Protein AF-A0A6I7XVP6-F1 (afdb_monomer_lite)

Sequence (107 aa):
MNDLQLYVSKTMQGEEYVYYLNKEGHAMFGDDGKVVLRGKLAHAILRNDAWLHLFCPDDWQIEIDIRYKKNGEKKKIVPDMKFRDEEGILHAVEVDRSQKMKINEWK

pLDDT: mean 87.76, std 10.94, range [44.5, 97.19]

Foldseek 3Di:
DVVCPVFWDWDDDPNDIDIDGAQNNCVVVVHPSDDDDPVCVVVVVLLVVVCVVVVNAPQKDAQDKDWDDDPNDIDIDGARIWGADPVRDIDRDHRDPPDDCVVVPDD

Radius of gyration: 17.34 Å; chains: 1; bounding box: 41×25×55 Å

Structure (mmCIF, N/CA/C/O backbone):
data_AF-A0A6I7XVP6-F1
#
_entry.id   AF-A0A6I7XVP6-F1
#
loop_
_atom_site.group_PDB
_atom_site.id
_atom_site.type_symbol
_atom_site.label_atom_id
_atom_site.label_alt_id
_atom_site.label_comp_id
_atom_site.label_asym_id
_atom_site.label_entity_id
_atom_site.label_seq_id
_atom_site.pdbx_PDB_ins_code
_atom_site.Cartn_x
_atom_site.Cartn_y
_atom_site.Cartn_z
_atom_site.occupancy
_atom_site.B_iso_or_equiv
_atom_site.auth_seq_id
_atom_site.auth_comp_id
_atom_site.auth_asym_id
_atom_site.auth_atom_id
_atom_site.pdbx_PDB_model_num
ATOM 1 N N . MET A 1 1 ? 10.268 -7.838 -22.382 1.00 60.62 1 MET A N 1
ATOM 2 C CA . MET A 1 1 ? 10.259 -6.653 -21.490 1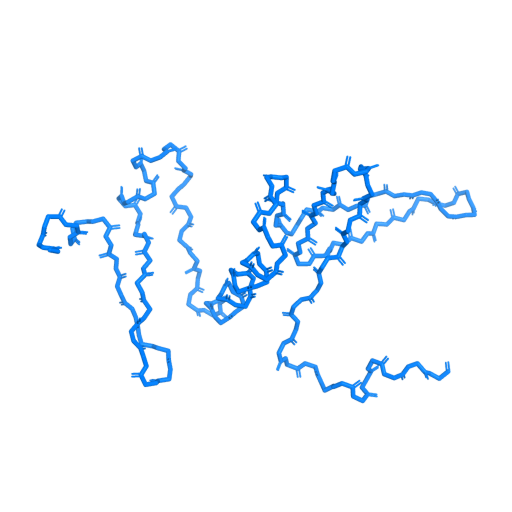.00 60.62 1 MET A CA 1
ATOM 3 C C . MET A 1 1 ? 10.612 -5.342 -22.197 1.00 60.62 1 MET A C 1
ATOM 5 O O . MET A 1 1 ? 10.330 -4.307 -21.613 1.00 60.62 1 MET A O 1
ATOM 9 N N . ASN A 1 2 ? 11.180 -5.343 -23.414 1.00 76.12 2 ASN A N 1
ATOM 10 C CA . ASN A 1 2 ? 11.531 -4.099 -24.121 1.00 76.12 2 ASN A CA 1
ATOM 11 C C . ASN A 1 2 ? 10.320 -3.187 -24.366 1.00 76.12 2 ASN A C 1
ATOM 13 O O . ASN A 1 2 ? 10.419 -1.986 -24.151 1.00 76.12 2 ASN A O 1
ATOM 17 N N . ASP A 1 3 ? 9.159 -3.763 -24.677 1.00 84.50 3 ASP A N 1
ATOM 18 C CA . ASP A 1 3 ? 7.938 -2.988 -24.953 1.00 84.50 3 ASP A CA 1
ATOM 19 C C . ASP A 1 3 ? 7.368 -2.281 -23.710 1.00 84.50 3 ASP A C 1
ATOM 21 O O . ASP A 1 3 ? 6.616 -1.319 -23.824 1.00 84.50 3 ASP A O 1
ATOM 25 N N . LEU A 1 4 ? 7.751 -2.726 -22.506 1.00 88.81 4 LEU A N 1
ATOM 26 C C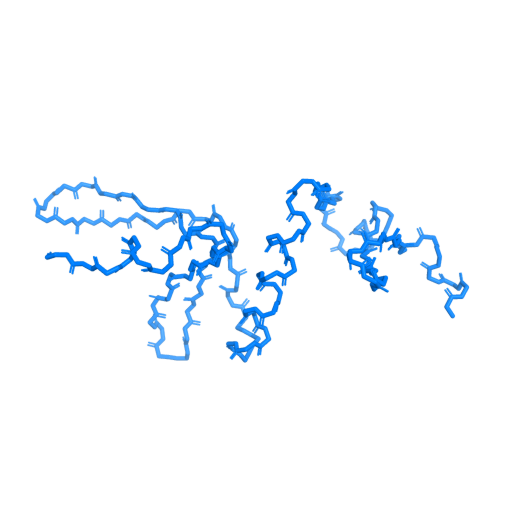A . LEU A 1 4 ? 7.308 -2.138 -21.237 1.00 88.81 4 LEU A CA 1
ATOM 27 C C . LEU A 1 4 ? 8.264 -1.063 -20.706 1.00 88.81 4 LEU A C 1
ATOM 29 O O . LEU A 1 4 ? 7.927 -0.388 -19.737 1.00 88.81 4 LEU A O 1
ATOM 33 N N . GLN A 1 5 ? 9.439 -0.876 -21.319 1.00 90.19 5 GLN A N 1
ATOM 34 C CA . GLN A 1 5 ? 10.451 0.071 -20.829 1.00 90.19 5 GLN A CA 1
ATOM 35 C C . GLN A 1 5 ? 9.956 1.519 -20.805 1.00 90.19 5 GLN A C 1
ATOM 37 O O . GLN A 1 5 ? 10.401 2.299 -19.968 1.00 90.19 5 GLN A O 1
ATOM 42 N N . LEU A 1 6 ? 9.020 1.871 -21.691 1.00 92.50 6 LEU A N 1
ATOM 43 C CA . LEU A 1 6 ? 8.418 3.202 -21.716 1.00 92.50 6 LEU A CA 1
ATOM 44 C C . LEU A 1 6 ? 7.522 3.464 -20.494 1.00 92.50 6 LEU A C 1
ATOM 46 O O . LEU A 1 6 ? 7.379 4.610 -20.084 1.00 92.50 6 LEU A O 1
ATOM 50 N N . TYR A 1 7 ? 6.947 2.414 -19.905 1.00 93.00 7 TYR A N 1
ATOM 51 C CA . TYR A 1 7 ? 5.886 2.499 -18.893 1.00 93.00 7 TYR A CA 1
ATOM 52 C C . TYR A 1 7 ? 6.329 2.048 -17.498 1.00 93.00 7 TYR A C 1
ATOM 54 O O . TYR A 1 7 ? 5.624 2.257 -16.509 1.00 93.00 7 TYR A O 1
ATOM 62 N N . VAL A 1 8 ? 7.490 1.402 -17.405 1.00 93.12 8 VAL A N 1
ATOM 63 C CA . VAL A 1 8 ? 8.009 0.826 -16.167 1.00 93.12 8 VAL A CA 1
ATOM 64 C C . VAL A 1 8 ? 9.372 1.419 -15.870 1.00 93.12 8 VAL A C 1
ATOM 66 O O . VAL A 1 8 ? 10.274 1.435 -16.703 1.00 93.12 8 VAL A O 1
ATOM 69 N N . SER A 1 9 ? 9.539 1.869 -14.635 1.00 92.31 9 SER A N 1
ATOM 70 C CA . SER A 1 9 ? 10.837 2.211 -14.070 1.00 92.31 9 SER A CA 1
ATOM 71 C C . SER A 1 9 ? 11.245 1.170 -13.039 1.00 92.31 9 SER A C 1
ATOM 73 O O . SER A 1 9 ? 10.422 0.409 -12.529 1.00 92.31 9 SER A O 1
ATOM 75 N N . LYS A 1 10 ? 12.541 1.122 -12.737 1.00 92.62 10 LYS A N 1
ATOM 76 C CA . LYS A 1 10 ? 13.071 0.260 -11.685 1.00 92.62 10 LYS A CA 1
ATOM 77 C C . LYS A 1 10 ? 13.965 1.033 -10.740 1.00 92.62 10 LYS A C 1
ATOM 79 O O . LYS A 1 10 ? 14.628 1.992 -11.129 1.00 92.62 10 LYS A O 1
ATOM 84 N N . THR A 1 11 ? 14.020 0.571 -9.506 1.00 92.06 11 THR A N 1
ATOM 85 C CA . THR A 1 11 ? 14.944 1.058 -8.488 1.00 92.06 11 THR A CA 1
ATOM 86 C C . THR A 1 11 ? 15.504 -0.121 -7.699 1.00 92.06 11 THR A C 1
ATOM 88 O O . THR A 1 11 ? 15.011 -1.239 -7.829 1.00 92.06 11 THR A O 1
ATOM 91 N N . MET A 1 12 ? 16.562 0.109 -6.929 1.00 91.62 12 MET A N 1
ATOM 92 C CA . MET A 1 12 ? 17.138 -0.913 -6.057 1.00 91.62 12 MET A CA 1
ATOM 93 C C . MET A 1 12 ? 16.659 -0.708 -4.625 1.00 91.62 12 MET A C 1
ATOM 95 O O . MET A 1 12 ? 16.750 0.401 -4.091 1.00 91.62 12 MET A O 1
ATOM 99 N N . GLN A 1 13 ? 16.196 -1.791 -4.012 1.00 87.19 13 GLN A N 1
ATOM 100 C CA . GLN A 1 13 ? 15.778 -1.854 -2.619 1.00 87.19 13 GLN A CA 1
ATOM 101 C C . GLN A 1 13 ? 16.510 -3.040 -1.977 1.00 87.19 13 GLN A C 1
ATOM 103 O O . GLN A 1 13 ? 16.189 -4.191 -2.246 1.00 87.19 13 GLN A O 1
ATOM 108 N N . GLY A 1 14 ? 17.535 -2.768 -1.165 1.00 86.25 14 GLY A N 1
ATOM 109 C CA . GLY A 1 14 ? 18.441 -3.827 -0.707 1.00 86.25 14 GLY A CA 1
ATOM 110 C C . GLY A 1 14 ? 19.219 -4.426 -1.882 1.00 86.25 14 GLY A C 1
ATOM 111 O O . GLY A 1 14 ? 19.850 -3.686 -2.637 1.00 86.25 14 GLY A O 1
ATOM 112 N N . GLU A 1 15 ? 19.151 -5.746 -2.039 1.00 91.75 15 GLU A N 1
ATOM 113 C CA . GLU A 1 15 ? 19.818 -6.485 -3.124 1.00 91.75 15 GLU A CA 1
ATOM 114 C C . GLU A 1 15 ? 18.888 -6.783 -4.314 1.00 91.75 15 GLU A C 1
ATOM 116 O O . GLU A 1 15 ? 19.299 -7.418 -5.283 1.00 91.75 15 GLU A O 1
ATOM 121 N N . GLU A 1 16 ? 17.645 -6.291 -4.278 1.00 92.88 16 GLU A N 1
ATOM 122 C CA . GLU A 1 16 ? 16.617 -6.611 -5.268 1.00 92.88 16 GLU A CA 1
ATOM 123 C C . GLU A 1 16 ? 16.209 -5.399 -6.115 1.00 92.88 16 GLU A C 1
ATOM 125 O O . GLU A 1 16 ? 16.265 -4.238 -5.688 1.00 92.88 16 GLU A O 1
ATOM 130 N N . TYR A 1 17 ? 15.766 -5.678 -7.345 1.00 93.31 17 TYR A N 1
ATOM 131 C CA . TYR A 1 17 ? 15.151 -4.678 -8.214 1.00 93.31 17 TYR A CA 1
ATOM 132 C C . TYR A 1 17 ? 13.647 -4.608 -7.974 1.00 93.31 17 TYR A C 1
ATOM 134 O O . TYR A 1 17 ? 12.930 -5.583 -8.181 1.00 93.31 17 TYR A O 1
ATOM 142 N N . VAL A 1 18 ? 13.165 -3.411 -7.654 1.00 91.50 18 VAL A N 1
ATOM 143 C CA . VAL A 1 18 ? 11.739 -3.105 -7.563 1.00 91.50 18 VAL A CA 1
ATOM 144 C C . VAL A 1 18 ? 11.316 -2.396 -8.837 1.00 91.50 18 VAL A C 1
ATOM 146 O O . VAL A 1 18 ? 11.845 -1.332 -9.166 1.00 91.50 18 VAL A O 1
ATOM 149 N N . TYR A 1 19 ? 10.358 -2.987 -9.543 1.00 92.25 19 TYR A N 1
ATOM 150 C CA . TYR A 1 19 ? 9.755 -2.429 -10.749 1.00 92.25 19 TYR A CA 1
ATOM 151 C C . TYR A 1 19 ? 8.422 -1.772 -10.401 1.00 92.25 19 TYR A C 1
ATOM 153 O O . TYR A 1 19 ? 7.651 -2.310 -9.611 1.00 92.25 19 TYR A O 1
ATOM 161 N N . TYR A 1 20 ? 8.150 -0.611 -10.987 1.00 91.19 20 TYR A N 1
ATOM 162 C CA . TYR A 1 20 ? 6.925 0.147 -10.745 1.00 91.19 20 TYR A CA 1
ATOM 163 C C . TYR A 1 20 ? 6.513 0.929 -11.994 1.00 91.19 20 TYR A C 1
ATOM 165 O O . TYR A 1 20 ? 7.348 1.240 -12.850 1.00 91.19 20 TYR A O 1
ATOM 173 N N . LEU A 1 21 ? 5.223 1.256 -12.099 1.00 91.75 21 LEU A N 1
ATOM 174 C CA . LEU A 1 21 ? 4.719 2.108 -13.172 1.00 91.75 21 LEU A CA 1
ATOM 175 C C . LEU A 1 21 ? 5.304 3.515 -13.035 1.00 91.75 21 LEU A C 1
ATOM 177 O O . LEU A 1 21 ? 5.236 4.139 -11.977 1.00 91.75 21 LEU A O 1
ATOM 181 N N . ASN A 1 22 ? 5.896 4.020 -14.111 1.00 91.06 22 ASN A N 1
ATOM 182 C CA . ASN A 1 22 ? 6.269 5.427 -14.183 1.00 91.06 22 ASN A CA 1
ATOM 183 C C . ASN A 1 22 ? 5.039 6.277 -14.541 1.00 91.06 22 ASN A C 1
ATOM 185 O O . ASN A 1 22 ? 3.916 5.778 -14.644 1.00 91.06 22 ASN A O 1
ATOM 189 N N . LYS A 1 23 ? 5.244 7.582 -14.724 1.00 90.69 23 LYS A N 1
ATOM 190 C CA . LYS A 1 23 ? 4.159 8.518 -15.026 1.00 90.69 23 LYS A CA 1
ATOM 191 C C . LYS A 1 23 ? 3.385 8.107 -16.285 1.00 90.69 23 LYS A C 1
ATOM 193 O O . LYS A 1 23 ? 2.159 8.155 -16.293 1.00 90.69 23 LYS A O 1
ATOM 198 N N . GLU A 1 24 ? 4.099 7.687 -17.323 1.00 91.50 24 GLU A N 1
ATOM 199 C CA . GLU A 1 24 ? 3.547 7.223 -18.593 1.00 91.50 24 GLU A CA 1
ATOM 200 C C . GLU A 1 24 ? 2.735 5.938 -18.402 1.00 91.50 24 GLU A C 1
ATOM 202 O O . GLU A 1 24 ? 1.652 5.805 -18.964 1.00 91.50 24 GLU A O 1
ATOM 207 N N . GLY A 1 25 ? 3.224 5.012 -17.574 1.00 92.38 25 GLY A N 1
ATOM 208 C CA . GLY A 1 25 ? 2.519 3.784 -17.218 1.00 92.38 25 GLY A CA 1
ATOM 209 C C . GLY A 1 25 ? 1.214 4.048 -16.470 1.00 92.38 25 GLY A C 1
ATOM 210 O O . GLY A 1 25 ? 0.183 3.500 -16.844 1.00 92.38 25 GLY A O 1
ATOM 211 N N . HIS A 1 26 ? 1.228 4.928 -15.466 1.00 90.94 26 HIS A N 1
ATOM 212 C CA . HIS A 1 26 ? 0.016 5.325 -14.738 1.00 90.94 26 HIS A CA 1
ATOM 213 C C . HIS A 1 2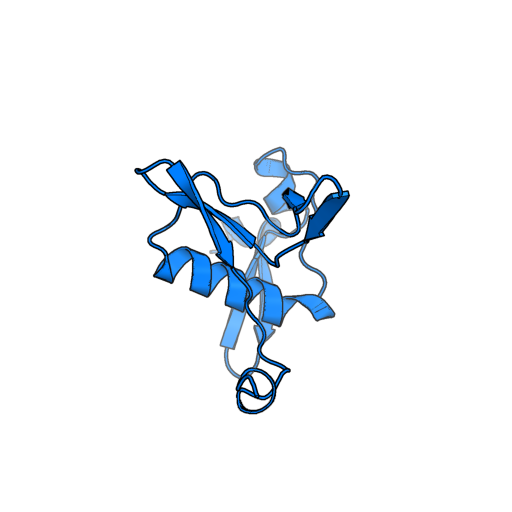6 ? -1.019 6.006 -15.649 1.00 90.94 26 HIS A C 1
ATOM 215 O O . HIS A 1 26 ? -2.213 5.725 -15.546 1.00 90.94 26 HIS A O 1
ATOM 221 N N . ALA A 1 27 ? -0.571 6.847 -16.589 1.00 90.25 27 ALA A N 1
ATOM 222 C CA . ALA A 1 27 ? -1.459 7.543 -17.520 1.00 90.25 27 ALA A CA 1
ATOM 223 C C . ALA A 1 27 ? -2.293 6.587 -18.398 1.00 90.25 27 ALA A C 1
ATOM 225 O O . ALA A 1 27 ? -3.406 6.936 -18.789 1.00 90.25 27 ALA A O 1
ATOM 226 N N . MET A 1 28 ? -1.806 5.368 -18.662 1.00 90.62 28 MET A N 1
ATOM 227 C CA . MET A 1 28 ? -2.546 4.351 -19.425 1.00 90.62 28 MET A CA 1
ATOM 228 C C . MET A 1 28 ? -3.802 3.841 -18.704 1.00 90.62 28 MET A C 1
ATOM 230 O O . MET A 1 28 ? -4.716 3.345 -19.358 1.00 90.62 28 MET A O 1
ATOM 234 N N . PHE A 1 29 ? -3.864 3.976 -17.378 1.00 87.56 29 PHE A N 1
ATOM 235 C CA . PHE A 1 29 ? -4.981 3.510 -16.551 1.00 87.56 29 PHE A CA 1
ATOM 236 C C . PHE A 1 29 ? -5.932 4.638 -16.131 1.00 87.56 29 PHE A C 1
ATOM 238 O O . PHE A 1 29 ? -6.830 4.413 -15.324 1.00 87.56 29 PHE A O 1
ATOM 245 N N . GLY A 1 30 ? -5.747 5.852 -16.663 1.00 81.69 30 GLY A N 1
ATOM 246 C CA . GLY A 1 30 ? -6.534 7.021 -16.257 1.00 81.69 30 GLY A CA 1
ATOM 247 C C . GLY A 1 30 ? -6.257 7.476 -14.820 1.00 81.69 30 GLY A C 1
A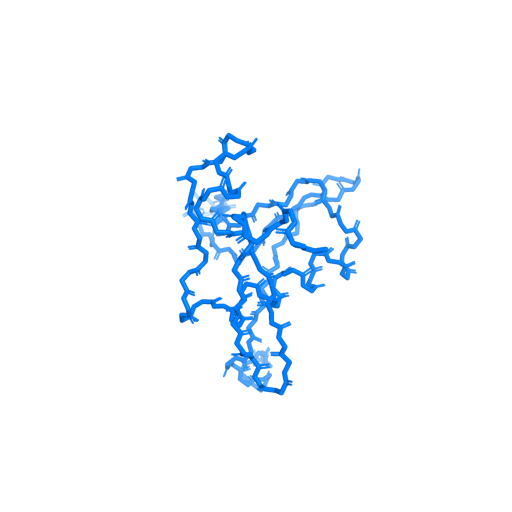TOM 248 O O . GLY A 1 30 ? -7.056 8.221 -14.256 1.00 81.69 30 GLY A O 1
ATOM 249 N N . ASP A 1 31 ? -5.146 7.025 -14.234 1.00 77.06 31 ASP A N 1
ATOM 250 C CA . ASP A 1 31 ? -4.690 7.447 -12.913 1.00 77.06 31 ASP A CA 1
ATOM 251 C C . ASP A 1 31 ? -4.062 8.851 -12.984 1.00 77.06 31 ASP A C 1
ATOM 253 O O . ASP A 1 31 ? -3.608 9.305 -14.037 1.00 77.06 31 ASP A O 1
ATOM 257 N N . ASP A 1 32 ? -3.992 9.550 -11.854 1.00 75.69 32 ASP A N 1
ATOM 258 C CA . ASP A 1 32 ? -3.484 10.923 -11.757 1.00 75.69 32 ASP A CA 1
ATOM 259 C C . ASP A 1 32 ? -1.957 11.047 -11.955 1.00 75.69 32 ASP A C 1
ATOM 261 O O . ASP A 1 32 ? -1.384 12.138 -11.850 1.00 75.69 32 ASP A O 1
ATOM 265 N N . GLY A 1 33 ? -1.290 9.935 -12.281 1.00 71.94 33 GLY A N 1
ATOM 266 C CA . GLY A 1 33 ? 0.140 9.869 -12.553 1.00 71.94 33 GLY A CA 1
ATOM 267 C C . GLY A 1 33 ? 1.008 9.939 -11.297 1.00 71.94 33 GLY A C 1
ATOM 268 O O . GLY A 1 33 ? 2.216 10.176 -11.417 1.00 71.94 33 GLY A O 1
ATOM 269 N N . LYS A 1 34 ? 0.435 9.778 -10.095 1.00 78.44 34 LYS A N 1
ATOM 270 C CA . LYS A 1 34 ? 1.197 9.817 -8.843 1.00 78.44 34 LYS A CA 1
ATOM 271 C C . LYS A 1 34 ? 2.044 8.566 -8.658 1.00 78.44 34 LYS A C 1
ATOM 273 O O . LYS A 1 34 ? 1.618 7.541 -8.137 1.00 78.44 34 LYS A O 1
ATOM 278 N N . VAL A 1 35 ? 3.320 8.721 -8.977 1.00 82.50 35 VAL A N 1
ATOM 279 C CA . VAL A 1 35 ? 4.355 7.750 -8.631 1.00 82.50 35 VAL A CA 1
ATOM 280 C C . VAL A 1 35 ? 4.687 7.846 -7.139 1.00 82.50 35 VAL A C 1
ATOM 282 O O . VAL A 1 35 ? 4.814 8.938 -6.574 1.00 82.50 35 VAL A O 1
ATOM 285 N N . VAL A 1 36 ? 4.884 6.693 -6.497 1.00 83.75 36 VAL A N 1
ATOM 286 C CA . VAL A 1 36 ? 5.337 6.621 -5.103 1.00 83.75 36 VAL A CA 1
ATOM 287 C C . VAL A 1 36 ? 6.687 7.327 -4.947 1.00 83.75 36 VAL A C 1
ATOM 289 O O . VAL A 1 36 ? 7.671 6.996 -5.607 1.00 83.75 36 VAL A O 1
ATOM 292 N N . LEU A 1 37 ? 6.755 8.289 -4.025 1.00 84.19 37 LEU A N 1
ATOM 293 C CA . LEU A 1 37 ? 8.004 8.976 -3.696 1.00 84.19 37 LEU A CA 1
ATOM 294 C C . LEU A 1 37 ? 9.033 7.994 -3.124 1.00 84.19 37 LEU A C 1
ATOM 296 O O . LEU A 1 37 ? 8.702 7.157 -2.286 1.00 84.19 37 LEU A O 1
ATOM 300 N N . ARG A 1 38 ? 10.313 8.170 -3.476 1.00 82.00 38 ARG A N 1
ATOM 301 C CA . ARG A 1 38 ? 11.411 7.284 -3.043 1.00 82.00 38 ARG A CA 1
ATOM 302 C C . ARG A 1 38 ? 11.467 7.067 -1.524 1.00 82.00 38 ARG A C 1
ATOM 304 O O . ARG A 1 38 ? 11.684 5.947 -1.080 1.00 82.00 38 ARG A O 1
ATOM 311 N N . GLY A 1 39 ? 11.223 8.111 -0.727 1.00 84.12 39 GLY A N 1
ATOM 312 C CA . GLY A 1 39 ? 11.199 8.014 0.741 1.00 84.12 39 GLY A CA 1
ATOM 313 C C . GLY A 1 39 ? 10.046 7.172 1.305 1.00 84.12 39 GLY A C 1
ATOM 314 O O . GLY A 1 39 ? 10.158 6.655 2.410 1.00 84.12 39 GLY A O 1
ATOM 315 N N . LYS A 1 40 ? 8.965 6.991 0.537 1.00 87.31 40 LYS A N 1
ATOM 316 C CA . LYS A 1 40 ? 7.800 6.167 0.890 1.00 87.31 40 LYS A CA 1
ATOM 317 C C . LYS A 1 40 ? 7.827 4.775 0.244 1.00 87.31 40 LYS A C 1
ATOM 319 O O . LYS A 1 40 ? 6.919 3.987 0.484 1.00 87.31 40 LYS A O 1
ATOM 324 N N . LEU A 1 41 ? 8.853 4.447 -0.547 1.00 89.12 41 LEU A N 1
ATOM 325 C CA . LEU A 1 41 ? 8.908 3.202 -1.320 1.00 89.12 41 LEU A CA 1
ATOM 326 C C . LEU A 1 41 ? 8.821 1.955 -0.436 1.00 89.12 41 LEU A C 1
ATOM 328 O O . LEU A 1 41 ? 8.028 1.064 -0.713 1.00 89.12 41 LEU A O 1
ATOM 332 N N . ALA A 1 42 ? 9.591 1.913 0.653 1.00 88.88 42 ALA A N 1
ATOM 333 C CA . ALA A 1 42 ? 9.559 0.779 1.574 1.00 88.88 42 ALA A CA 1
ATOM 334 C C . ALA A 1 42 ? 8.168 0.564 2.189 1.00 88.88 42 ALA A C 1
ATOM 336 O O . ALA A 1 42 ? 7.715 -0.569 2.297 1.00 88.88 42 ALA A O 1
ATOM 337 N N . HIS A 1 43 ? 7.492 1.655 2.558 1.00 90.31 43 HIS A N 1
ATOM 338 C CA . HIS A 1 43 ? 6.138 1.616 3.114 1.00 90.31 43 HIS A CA 1
ATOM 339 C C . HIS A 1 43 ? 5.118 1.145 2.077 1.00 90.31 43 HIS A C 1
ATOM 341 O O . HIS A 1 43 ? 4.256 0.326 2.366 1.00 90.31 43 HIS A O 1
ATOM 347 N N . ALA A 1 44 ? 5.252 1.614 0.834 1.00 91.00 44 ALA A N 1
ATOM 348 C CA . ALA A 1 44 ? 4.399 1.178 -0.264 1.00 91.00 44 ALA A CA 1
ATOM 349 C C . ALA A 1 44 ? 4.567 -0.315 -0.585 1.00 91.00 44 ALA A C 1
ATOM 351 O O . ALA A 1 44 ? 3.574 -0.976 -0.869 1.00 91.00 44 ALA A O 1
ATOM 352 N N . ILE A 1 45 ? 5.789 -0.853 -0.502 1.00 91.69 45 ILE A N 1
ATOM 353 C CA . ILE A 1 45 ? 6.036 -2.294 -0.665 1.00 91.69 45 ILE A CA 1
ATOM 354 C C . ILE A 1 45 ? 5.348 -3.078 0.457 1.00 91.69 45 ILE A C 1
ATOM 356 O O . ILE A 1 45 ? 4.584 -3.985 0.160 1.00 91.69 45 ILE A O 1
ATOM 360 N N . LEU A 1 46 ? 5.516 -2.673 1.721 1.00 92.38 46 LEU A N 1
ATOM 361 C CA . LEU A 1 46 ? 4.847 -3.333 2.854 1.00 92.38 46 LEU A CA 1
ATOM 362 C C . LEU A 1 46 ? 3.326 -3.322 2.732 1.00 92.38 46 LEU A C 1
ATOM 364 O O . LEU A 1 46 ? 2.660 -4.298 3.063 1.00 92.38 46 LEU A O 1
ATOM 368 N N . ARG A 1 47 ? 2.768 -2.226 2.224 1.00 93.38 47 ARG A N 1
ATOM 369 C CA . ARG A 1 47 ? 1.345 -2.141 1.924 1.00 93.38 47 ARG A CA 1
ATOM 370 C C . ARG A 1 47 ? 0.919 -3.129 0.839 1.00 93.38 47 ARG A C 1
ATOM 372 O O . ARG A 1 47 ? -0.138 -3.737 0.975 1.00 93.38 47 ARG A O 1
ATOM 379 N N . ASN A 1 48 ? 1.707 -3.279 -0.224 1.00 93.06 48 ASN A N 1
ATOM 380 C CA . ASN A 1 48 ? 1.422 -4.251 -1.280 1.00 93.06 48 ASN A CA 1
ATOM 381 C C . ASN A 1 48 ? 1.519 -5.687 -0.746 1.00 93.06 48 ASN A C 1
ATOM 383 O O . ASN A 1 48 ? 0.645 -6.501 -1.034 1.00 93.06 48 ASN A O 1
ATOM 387 N N . ASP A 1 49 ? 2.522 -5.976 0.086 1.00 94.00 49 ASP A N 1
ATOM 388 C CA . ASP A 1 49 ? 2.653 -7.272 0.756 1.00 94.00 49 ASP A CA 1
ATOM 389 C C . ASP A 1 49 ? 1.440 -7.548 1.647 1.00 94.00 49 ASP A C 1
ATOM 391 O O . ASP A 1 49 ? 0.880 -8.642 1.597 1.00 94.00 49 ASP A O 1
ATOM 395 N N . ALA A 1 50 ? 0.985 -6.559 2.422 1.00 95.19 50 ALA A N 1
ATOM 396 C CA . ALA A 1 50 ? -0.213 -6.685 3.245 1.00 95.19 50 ALA A CA 1
ATOM 397 C C . ALA A 1 50 ? -1.466 -6.952 2.401 1.00 95.19 50 ALA A C 1
ATOM 399 O O . ALA A 1 50 ? -2.252 -7.823 2.756 1.00 95.19 50 ALA A O 1
ATOM 400 N N . TRP A 1 51 ? -1.635 -6.266 1.266 1.00 96.19 51 TRP A N 1
ATOM 401 C CA . TRP A 1 51 ? -2.754 -6.512 0.351 1.00 96.19 51 TRP A CA 1
ATOM 402 C C . TRP A 1 51 ? -2.773 -7.962 -0.155 1.00 96.19 51 TRP A C 1
ATOM 404 O O . TRP A 1 51 ? -3.822 -8.603 -0.128 1.00 96.19 51 TRP A O 1
ATOM 414 N N . LEU A 1 52 ? -1.611 -8.514 -0.528 1.00 96.06 52 LEU A N 1
ATOM 415 C CA . LEU A 1 52 ? -1.485 -9.920 -0.932 1.00 96.06 52 LEU A CA 1
ATOM 416 C C . LEU A 1 52 ? -1.809 -10.885 0.221 1.00 96.06 52 LEU A C 1
ATOM 418 O O . LEU A 1 52 ? -2.538 -11.855 0.026 1.00 96.06 52 LEU A O 1
ATOM 422 N N . HIS A 1 53 ? -1.302 -10.615 1.429 1.00 95.44 53 HIS A N 1
ATOM 423 C CA . HIS A 1 53 ? -1.553 -11.453 2.611 1.00 95.44 53 HIS A CA 1
ATOM 424 C C . HIS A 1 53 ? -3.009 -11.405 3.088 1.00 95.44 53 HIS A C 1
ATOM 426 O O . HIS A 1 53 ? -3.472 -12.345 3.731 1.00 95.44 53 HIS A O 1
ATOM 432 N N . LEU A 1 54 ? -3.727 -10.326 2.777 1.00 94.69 54 LEU A N 1
ATOM 433 C CA . LEU A 1 54 ? -5.138 -10.130 3.106 1.00 94.69 54 LEU A CA 1
ATOM 434 C C . LEU A 1 54 ? -6.074 -10.585 1.977 1.00 94.69 54 LEU A C 1
ATOM 436 O O . LEU A 1 54 ? -7.236 -10.194 1.958 1.00 94.69 54 LEU A O 1
ATOM 440 N N . PHE A 1 55 ? -5.578 -11.426 1.063 1.00 94.38 55 PHE A N 1
ATOM 441 C CA . PHE A 1 55 ? -6.339 -12.006 -0.047 1.00 94.38 55 PHE A CA 1
ATOM 442 C C . PHE A 1 55 ? -6.924 -10.971 -1.008 1.00 94.38 55 PHE A C 1
ATOM 444 O O . PHE A 1 55 ? -8.012 -11.158 -1.544 1.00 94.38 55 PHE A O 1
ATOM 451 N N . CYS A 1 56 ? -6.159 -9.914 -1.278 1.00 95.31 56 CYS A N 1
ATOM 452 C CA . CYS A 1 56 ? -6.435 -8.975 -2.356 1.00 95.31 56 CYS A CA 1
ATOM 453 C C . CYS A 1 56 ? -7.811 -8.287 -2.247 1.00 95.31 56 CYS A C 1
ATOM 455 O O . CYS A 1 56 ? -8.590 -8.355 -3.196 1.00 95.31 56 CYS A O 1
ATOM 457 N N . PRO A 1 57 ? -8.139 -7.624 -1.121 1.00 95.75 57 PRO A N 1
ATOM 458 C CA . PRO A 1 57 ? -9.454 -7.017 -0.941 1.00 95.75 57 PRO A CA 1
ATOM 459 C C . PRO A 1 57 ? -9.745 -5.959 -2.016 1.00 95.75 57 PRO A C 1
ATOM 461 O O . PRO A 1 57 ? -8.877 -5.140 -2.339 1.00 95.75 57 PRO A O 1
ATOM 464 N N . ASP A 1 58 ? -10.983 -5.951 -2.520 1.00 91.75 58 ASP A N 1
ATOM 465 C CA . ASP A 1 58 ? -11.426 -5.041 -3.587 1.00 91.75 58 ASP A CA 1
ATOM 466 C C . ASP A 1 58 ? -11.550 -3.583 -3.105 1.00 91.75 58 ASP A C 1
ATOM 468 O O . ASP A 1 58 ? -11.144 -2.652 -3.798 1.00 91.75 58 ASP A O 1
ATOM 472 N N . ASP A 1 59 ? -12.073 -3.363 -1.891 1.00 93.56 59 ASP A N 1
ATOM 473 C CA . ASP A 1 59 ? -12.270 -2.027 -1.293 1.00 93.56 59 ASP A CA 1
ATOM 474 C C . ASP A 1 59 ? -11.004 -1.514 -0.580 1.00 93.56 59 ASP A C 1
ATOM 476 O O . ASP A 1 59 ? -11.053 -1.005 0.541 1.00 93.56 59 ASP A O 1
ATOM 480 N N . TRP A 1 60 ? -9.834 -1.698 -1.195 1.00 95.00 60 TRP A N 1
ATOM 481 C CA . TRP A 1 60 ? -8.557 -1.303 -0.604 1.00 95.00 60 TRP A CA 1
ATOM 482 C C . TRP A 1 60 ? -8.312 0.202 -0.737 1.00 95.00 60 TRP A C 1
ATOM 484 O O . TRP A 1 60 ? -7.986 0.717 -1.808 1.00 95.00 60 TRP A O 1
ATOM 494 N N . GLN A 1 61 ? -8.437 0.923 0.376 1.00 94.38 61 GLN A N 1
ATOM 495 C CA . GLN A 1 61 ? -8.292 2.376 0.423 1.00 94.38 61 GLN A CA 1
ATOM 496 C C . GLN A 1 61 ? -7.076 2.785 1.252 1.00 94.38 61 GLN A C 1
ATOM 498 O O . GLN A 1 61 ? -6.889 2.330 2.378 1.00 94.38 61 GLN A O 1
ATOM 503 N N . ILE A 1 62 ? -6.270 3.695 0.709 1.00 92.75 62 ILE A N 1
ATOM 504 C CA . ILE A 1 62 ? -4.966 4.091 1.254 1.00 92.75 62 ILE A CA 1
ATOM 505 C C . ILE A 1 62 ? -5.062 5.460 1.930 1.00 92.75 62 ILE A C 1
ATOM 507 O O . ILE A 1 62 ? -5.541 6.404 1.305 1.00 92.75 62 ILE A O 1
ATOM 511 N N . GLU A 1 63 ? -4.562 5.588 3.164 1.00 90.00 63 GLU A N 1
ATOM 512 C CA . GLU A 1 63 ? -4.494 6.852 3.927 1.00 90.00 63 GLU A CA 1
ATOM 513 C C . GLU A 1 63 ? -5.848 7.624 3.984 1.00 90.00 63 GLU A C 1
ATOM 515 O O . GLU A 1 63 ? -5.885 8.853 4.096 1.00 90.00 63 GLU A O 1
ATOM 520 N N . ILE A 1 64 ? -6.996 6.926 3.912 1.00 93.19 64 ILE A N 1
ATOM 521 C CA . ILE A 1 64 ? -8.336 7.543 3.972 1.00 93.19 64 ILE A CA 1
ATOM 522 C C . ILE A 1 64 ? -8.862 7.568 5.407 1.00 93.19 64 ILE A C 1
ATOM 524 O O . ILE A 1 64 ? -8.838 6.568 6.123 1.00 93.19 64 ILE A O 1
ATOM 528 N N . ASP A 1 65 ? -9.448 8.697 5.814 1.00 94.56 65 ASP A N 1
ATOM 529 C CA . ASP A 1 65 ? -9.964 8.851 7.168 1.00 94.56 65 ASP A CA 1
ATOM 530 C C . ASP A 1 65 ? -11.164 7.946 7.501 1.00 94.56 65 ASP A C 1
ATOM 532 O O . ASP A 1 65 ? -12.026 7.632 6.674 1.00 94.56 65 ASP A O 1
ATOM 536 N N . ILE A 1 66 ? -11.215 7.523 8.765 1.00 94.50 66 ILE A N 1
ATOM 537 C CA . ILE A 1 66 ? -12.361 6.856 9.382 1.00 94.50 66 ILE A CA 1
ATOM 538 C C . ILE A 1 66 ? -12.903 7.804 10.444 1.00 94.50 66 ILE A C 1
ATOM 540 O O . ILE A 1 66 ? -12.231 8.126 11.428 1.00 94.50 66 ILE A O 1
ATOM 544 N N . ARG A 1 67 ? -14.133 8.274 10.233 1.00 95.25 67 ARG A N 1
ATOM 545 C CA . ARG A 1 67 ? -14.839 9.175 11.148 1.00 95.25 67 ARG A CA 1
ATOM 546 C C . ARG A 1 67 ? -15.897 8.394 11.904 1.00 95.25 67 ARG A C 1
ATOM 548 O O . ARG A 1 67 ? -16.715 7.714 11.296 1.00 95.25 67 ARG A O 1
ATOM 555 N N . TYR A 1 68 ? -15.907 8.528 13.222 1.00 93.12 68 TYR A N 1
ATOM 556 C CA . TYR A 1 68 ? -16.842 7.817 14.089 1.00 93.12 68 TYR A CA 1
ATOM 557 C C . TYR A 1 68 ? -17.235 8.683 15.283 1.00 93.12 68 TYR A C 1
ATOM 559 O O . TYR A 1 68 ? -16.657 9.746 15.522 1.00 93.12 68 TYR A O 1
ATOM 567 N N . LYS A 1 69 ? -18.252 8.250 16.029 1.00 96.06 69 LYS A N 1
ATOM 568 C CA . LYS A 1 69 ? -18.626 8.868 17.301 1.00 96.06 69 LYS A CA 1
ATOM 569 C C . LYS A 1 69 ? -18.317 7.909 18.441 1.00 96.06 69 LYS A C 1
ATOM 571 O O . LYS A 1 69 ? -18.696 6.745 18.374 1.00 96.06 69 LYS A O 1
ATOM 576 N N . LYS A 1 70 ? -17.670 8.405 19.493 1.00 93.50 70 LYS A N 1
ATOM 577 C CA . LYS A 1 70 ? -17.442 7.671 20.745 1.00 93.50 70 LYS A CA 1
ATOM 578 C C . LYS A 1 70 ? -17.837 8.585 21.899 1.00 93.50 70 LYS A C 1
ATOM 580 O O . LYS A 1 70 ? -17.339 9.701 21.972 1.00 93.50 70 LYS A O 1
ATOM 585 N N . ASN A 1 71 ? -18.754 8.136 22.756 1.00 94.50 71 ASN A N 1
ATOM 586 C CA . ASN A 1 71 ? -19.294 8.918 23.881 1.00 94.50 71 ASN A CA 1
ATOM 587 C C . ASN A 1 71 ? -19.873 10.287 23.464 1.00 94.50 71 ASN A C 1
ATOM 589 O O . ASN A 1 71 ? -19.652 11.293 24.123 1.00 94.50 71 ASN A O 1
ATOM 593 N N . GLY A 1 72 ? -20.572 10.344 22.325 1.00 93.88 72 GLY A N 1
ATOM 594 C CA . GLY A 1 72 ? -21.142 11.589 21.790 1.00 93.88 72 GLY A CA 1
ATOM 595 C C . GLY A 1 72 ? -20.145 12.501 21.060 1.00 93.88 72 GLY A C 1
ATOM 596 O O . GLY A 1 72 ? -20.566 13.367 20.294 1.00 93.88 72 GLY A O 1
ATOM 597 N N . GLU A 1 73 ? -18.840 12.266 21.194 1.00 95.75 73 GLU A N 1
ATOM 598 C CA . GLU A 1 73 ? -17.800 13.056 20.535 1.00 95.75 73 GLU A CA 1
ATOM 599 C C . GLU A 1 73 ? -17.437 12.499 19.157 1.00 95.75 73 GLU A C 1
ATOM 601 O O . GLU A 1 73 ? -17.268 11.290 18.982 1.00 95.75 73 GLU A O 1
ATOM 606 N N . LYS A 1 74 ? -17.260 13.391 18.173 1.00 97.00 74 LYS A N 1
ATOM 607 C CA . LYS A 1 74 ? -16.717 13.033 16.856 1.00 97.00 74 LYS A CA 1
ATOM 608 C C . LYS A 1 74 ? -15.218 12.763 16.985 1.00 97.00 74 LYS A C 1
ATOM 610 O O . LYS A 1 74 ? -14.472 13.624 17.443 1.00 97.00 74 LYS A O 1
ATOM 615 N N . LYS A 1 75 ? -14.782 11.591 16.540 1.00 95.25 75 LYS A N 1
ATOM 616 C CA . LYS A 1 75 ? -13.380 11.175 16.479 1.00 95.25 75 LYS A CA 1
ATOM 617 C C . LYS A 1 75 ? -13.000 10.840 15.036 1.00 95.25 75 LYS A C 1
ATOM 619 O O . LYS A 1 75 ? -13.863 10.576 14.193 1.00 95.25 75 LYS A O 1
ATOM 624 N N . LYS A 1 76 ? -11.698 10.871 14.764 1.00 94.81 76 LYS A N 1
ATOM 625 C CA . LYS A 1 76 ? -11.107 10.553 13.467 1.00 94.81 76 LYS A CA 1
ATOM 626 C C . LYS A 1 76 ? -9.811 9.781 13.680 1.00 94.81 76 LYS A C 1
ATOM 628 O O . LYS A 1 76 ? -9.011 10.177 14.521 1.00 94.81 76 LYS A O 1
ATOM 633 N N . ILE A 1 77 ? -9.618 8.739 12.883 1.00 92.69 77 ILE A N 1
ATOM 634 C CA . ILE A 1 77 ? -8.333 8.058 12.692 1.00 92.69 77 ILE A CA 1
ATOM 635 C C . ILE A 1 77 ? -8.012 8.015 11.195 1.00 92.69 77 ILE A C 1
ATOM 637 O O . ILE A 1 77 ? -8.919 8.144 10.366 1.00 92.69 77 ILE A O 1
ATOM 641 N N . VAL A 1 78 ? -6.735 7.882 10.854 1.00 93.62 78 VAL A N 1
ATOM 642 C CA . VAL A 1 78 ? -6.258 7.704 9.477 1.00 93.62 78 VAL A CA 1
ATOM 643 C C . VAL A 1 78 ? -5.291 6.527 9.509 1.00 93.62 78 VAL A C 1
ATOM 645 O O . VAL A 1 78 ? -4.153 6.743 9.917 1.00 93.62 78 VAL A O 1
ATOM 648 N N . PRO A 1 79 ? -5.750 5.309 9.181 1.00 93.88 79 PRO A N 1
ATOM 649 C CA . PRO A 1 79 ? -4.852 4.171 9.082 1.00 93.88 79 PRO A CA 1
ATOM 650 C C . PRO A 1 79 ? -4.027 4.240 7.798 1.00 93.88 79 PRO A C 1
ATOM 652 O O . PRO A 1 79 ? -4.424 4.927 6.846 1.00 93.88 79 PRO A O 1
ATOM 655 N N . ASP A 1 80 ? -2.933 3.481 7.737 1.00 92.56 80 ASP A N 1
ATOM 656 C CA . ASP A 1 80 ? -2.192 3.280 6.490 1.00 92.56 80 ASP A CA 1
ATOM 657 C C . ASP A 1 80 ? -3.120 2.762 5.375 1.00 92.56 80 ASP A C 1
ATOM 659 O O . ASP A 1 80 ? -3.104 3.279 4.247 1.00 92.56 80 ASP A O 1
ATOM 663 N N . MET A 1 81 ? -3.974 1.781 5.702 1.00 94.81 81 MET A N 1
ATOM 664 C CA . MET A 1 81 ? -4.983 1.223 4.799 1.00 94.81 81 MET A CA 1
ATOM 665 C C . MET A 1 81 ? -6.287 0.870 5.519 1.00 94.81 81 MET A C 1
ATOM 667 O O . MET A 1 81 ? -6.312 0.579 6.715 1.00 94.81 81 MET A O 1
ATOM 671 N N . LYS A 1 82 ? -7.392 0.836 4.774 1.00 96.19 82 LYS A N 1
ATOM 672 C CA . LYS A 1 82 ? -8.656 0.258 5.235 1.00 96.19 82 LYS A CA 1
ATOM 673 C C . LYS A 1 82 ? -9.349 -0.506 4.118 1.00 96.19 82 LYS A C 1
ATOM 675 O O . LYS A 1 82 ? -9.206 -0.145 2.953 1.00 96.19 82 LYS A O 1
ATOM 680 N N . PHE A 1 83 ? -10.122 -1.512 4.497 1.00 97.19 83 PHE A N 1
ATOM 681 C CA . PHE A 1 83 ? -10.993 -2.253 3.589 1.00 97.19 83 PHE A CA 1
ATOM 682 C C . PHE A 1 83 ? -12.165 -2.867 4.352 1.00 97.19 83 PHE A C 1
ATOM 684 O O . PHE A 1 83 ? -12.169 -2.893 5.589 1.00 97.19 83 PHE A O 1
ATOM 691 N N . ARG A 1 84 ? -13.167 -3.344 3.614 1.00 96.19 84 ARG A N 1
ATOM 692 C CA . ARG A 1 84 ? -14.248 -4.169 4.157 1.00 96.19 84 ARG A CA 1
ATOM 693 C C . ARG A 1 84 ? -14.110 -5.597 3.668 1.00 96.19 84 ARG A C 1
ATOM 695 O O . ARG A 1 84 ? -13.807 -5.803 2.497 1.00 96.19 84 ARG A O 1
ATOM 702 N N . ASP A 1 85 ? -14.322 -6.551 4.563 1.00 94.31 85 ASP A N 1
ATOM 703 C CA . ASP A 1 85 ? -14.426 -7.960 4.189 1.00 94.31 85 ASP A CA 1
ATOM 704 C C . ASP A 1 85 ? -15.830 -8.307 3.661 1.00 94.31 85 ASP A C 1
ATOM 706 O O . ASP A 1 85 ? -16.711 -7.448 3.559 1.00 94.31 85 ASP A O 1
ATOM 710 N N . GLU A 1 86 ? -16.033 -9.581 3.322 1.00 92.25 86 GLU A N 1
ATOM 711 C CA . GLU A 1 86 ? -17.301 -10.109 2.803 1.00 92.25 86 GLU A CA 1
ATOM 712 C C . GLU A 1 86 ? -18.467 -9.961 3.798 1.00 92.25 86 GLU A C 1
ATOM 714 O O . GLU A 1 86 ? -19.622 -9.847 3.389 1.00 92.25 86 GLU A O 1
ATOM 719 N N . GLU A 1 87 ? -18.175 -9.899 5.102 1.00 94.50 87 GLU A N 1
ATOM 720 C CA . GLU A 1 87 ? -19.159 -9.656 6.164 1.00 94.50 87 GLU A CA 1
ATOM 721 C C . GLU A 1 87 ? -19.440 -8.153 6.372 1.00 94.50 87 GLU A C 1
ATOM 723 O O . GLU A 1 87 ? -20.307 -7.763 7.160 1.00 94.50 87 GLU A O 1
ATOM 728 N N . GLY A 1 88 ? -18.730 -7.281 5.651 1.00 93.88 88 GLY A N 1
ATOM 729 C CA . GLY A 1 88 ? -18.850 -5.829 5.728 1.00 93.88 88 GLY A CA 1
ATOM 730 C C . GLY A 1 88 ? -18.110 -5.199 6.913 1.00 93.88 88 GLY A C 1
ATOM 731 O O . GLY A 1 88 ? -18.262 -3.988 7.152 1.00 93.88 88 GLY A O 1
ATOM 732 N N . ILE A 1 89 ? -17.304 -5.974 7.646 1.00 94.75 89 ILE A N 1
ATOM 733 C CA . ILE A 1 89 ? -16.518 -5.499 8.786 1.00 94.75 89 ILE A CA 1
ATOM 734 C C . ILE A 1 89 ? -15.410 -4.585 8.268 1.00 94.75 89 ILE A C 1
ATOM 736 O O . ILE A 1 89 ? -14.683 -4.912 7.336 1.00 94.75 89 ILE A O 1
ATOM 740 N N . LEU A 1 90 ? -15.292 -3.400 8.875 1.00 95.81 90 LEU A N 1
ATOM 741 C CA . LEU A 1 90 ? -14.254 -2.436 8.524 1.00 95.81 90 LEU A CA 1
ATOM 742 C C . LEU A 1 90 ? -12.947 -2.789 9.235 1.00 95.81 90 LEU A C 1
ATOM 744 O O . LEU A 1 90 ? -12.849 -2.639 10.454 1.00 95.81 90 LEU A O 1
ATOM 748 N N . HIS A 1 91 ? -11.936 -3.156 8.458 1.00 95.38 91 HIS A N 1
ATOM 749 C CA . HIS A 1 91 ? -10.576 -3.387 8.932 1.00 95.38 91 HIS A CA 1
ATOM 750 C C . HIS A 1 91 ? -9.737 -2.125 8.736 1.00 95.38 91 HIS A C 1
ATOM 752 O O . HIS A 1 91 ? -9.751 -1.519 7.664 1.00 95.38 91 HIS A O 1
ATOM 758 N N . ALA A 1 92 ? -9.013 -1.721 9.780 1.00 95.12 92 ALA A N 1
ATOM 759 C CA . ALA A 1 92 ? -8.025 -0.646 9.736 1.00 95.12 92 ALA A CA 1
ATOM 760 C C . ALA A 1 92 ? -6.638 -1.276 9.910 1.00 95.12 92 ALA A C 1
ATOM 762 O O . ALA A 1 92 ? -6.353 -1.851 10.960 1.00 95.12 92 ALA A O 1
ATOM 763 N N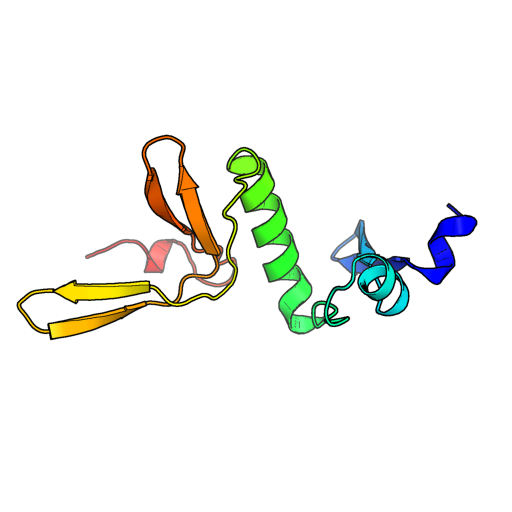 . VAL A 1 93 ?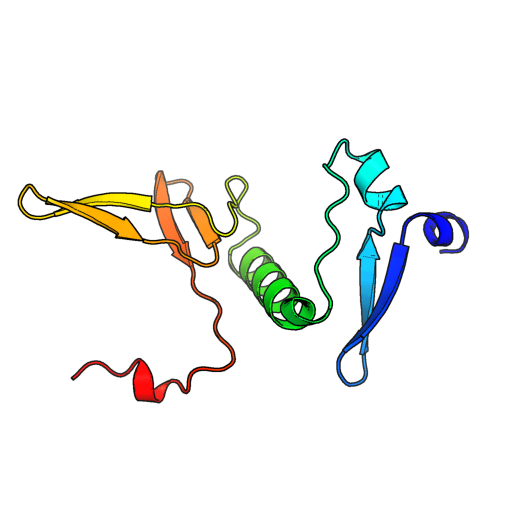 -5.817 -1.215 8.865 1.00 93.88 93 VAL A N 1
ATOM 764 C CA . VAL A 1 93 ? -4.523 -1.898 8.786 1.00 93.88 93 VAL A CA 1
ATOM 765 C C . VAL A 1 93 ? -3.412 -0.867 8.932 1.00 93.88 93 VAL A C 1
ATOM 767 O O . VAL A 1 93 ? -3.398 0.122 8.203 1.00 93.88 93 VAL A O 1
ATOM 770 N N . GLU A 1 94 ? -2.481 -1.133 9.844 1.00 92.12 94 GLU A N 1
ATOM 771 C CA . GLU A 1 94 ? -1.242 -0.370 10.016 1.00 92.12 94 GLU A CA 1
ATOM 772 C C . GLU A 1 94 ? -0.054 -1.263 9.661 1.00 92.12 94 GLU A C 1
ATOM 774 O O . GLU A 1 94 ? 0.028 -2.409 10.113 1.00 92.12 94 GLU A O 1
ATOM 779 N N . VAL A 1 95 ? 0.874 -0.743 8.864 1.00 89.25 95 VAL A N 1
ATOM 780 C CA . VAL A 1 95 ? 2.077 -1.453 8.421 1.00 89.25 95 VAL A CA 1
ATOM 781 C C . VAL A 1 95 ? 3.314 -0.642 8.772 1.00 89.25 95 VAL A C 1
ATOM 783 O O . VAL A 1 95 ? 3.952 -0.026 7.926 1.00 89.25 95 VAL A O 1
ATOM 786 N N . ASP A 1 96 ? 3.705 -0.661 10.044 1.00 79.06 96 ASP A N 1
ATOM 787 C CA . ASP A 1 96 ? 4.925 0.015 10.478 1.00 79.06 96 ASP A CA 1
ATOM 788 C C . ASP A 1 96 ? 6.119 -0.949 10.551 1.00 79.06 96 ASP A C 1
ATOM 790 O O . ASP A 1 96 ? 6.053 -2.043 11.111 1.00 79.06 96 ASP A O 1
ATOM 794 N N . ARG A 1 97 ? 7.251 -0.505 10.002 1.00 68.69 97 ARG A N 1
ATOM 795 C CA . ARG A 1 97 ? 8.559 -1.181 10.064 1.00 68.69 97 ARG A CA 1
ATOM 796 C C . ARG A 1 97 ? 9.577 -0.479 10.962 1.00 68.69 97 ARG A C 1
ATOM 798 O O . ARG A 1 97 ? 10.691 -0.969 11.132 1.00 68.69 97 ARG A O 1
ATOM 805 N N . SER A 1 98 ? 9.244 0.706 11.457 1.00 66.88 98 SER A N 1
ATOM 806 C CA . SER A 1 98 ? 10.129 1.610 12.192 1.00 66.88 98 SER A CA 1
ATOM 807 C C . SER A 1 98 ? 9.874 1.602 13.700 1.00 66.88 98 SER A C 1
ATOM 809 O O . SER A 1 98 ? 10.812 1.786 14.482 1.00 66.88 98 SER A O 1
ATOM 811 N N . GLN A 1 99 ? 8.644 1.313 14.128 1.00 61.41 99 GLN A N 1
ATOM 812 C CA . GLN A 1 99 ? 8.297 1.181 15.538 1.00 61.41 99 GLN A CA 1
ATOM 813 C C . GLN A 1 99 ? 8.634 -0.220 16.070 1.00 61.41 99 GLN A C 1
ATOM 815 O O . GLN A 1 99 ? 8.226 -1.246 15.530 1.00 61.41 99 GLN A O 1
ATOM 820 N N . LYS A 1 100 ? 9.396 -0.284 17.171 1.00 61.91 100 LYS A N 1
ATOM 821 C CA . LYS A 1 100 ? 9.679 -1.555 17.858 1.00 61.91 100 LYS A CA 1
ATOM 822 C C . LYS A 1 100 ? 8.382 -2.112 18.448 1.00 61.91 100 LYS A C 1
ATOM 824 O O . LYS A 1 100 ? 7.702 -1.390 19.172 1.00 61.91 100 LYS A O 1
ATOM 829 N N . MET A 1 101 ? 8.125 -3.410 18.266 1.00 60.66 101 MET A N 1
ATOM 830 C CA . MET A 1 101 ? 6.958 -4.124 18.825 1.00 60.66 101 MET A CA 1
ATOM 831 C C . MET A 1 101 ? 6.745 -3.886 20.326 1.00 60.66 101 MET A C 1
ATOM 833 O O . MET A 1 101 ? 5.613 -3.797 20.781 1.00 60.66 101 MET A O 1
ATOM 837 N N . LYS A 1 102 ? 7.829 -3.679 21.083 1.00 60.19 102 LYS A N 1
ATOM 838 C CA . LYS A 1 102 ? 7.794 -3.354 22.517 1.00 60.19 102 LYS A CA 1
ATOM 839 C C . LYS A 1 102 ? 7.017 -2.069 22.852 1.00 60.19 102 LYS A C 1
ATOM 841 O O . LYS A 1 102 ? 6.588 -1.893 23.981 1.00 60.19 102 LYS A O 1
ATOM 846 N N . ILE A 1 103 ? 6.861 -1.154 21.897 1.00 63.59 103 ILE A N 1
ATOM 847 C CA . ILE A 1 103 ? 6.057 0.066 22.067 1.00 63.59 103 ILE A CA 1
ATOM 848 C C . ILE A 1 103 ? 4.556 -0.250 21.912 1.00 63.59 103 ILE A C 1
ATOM 850 O O . ILE A 1 103 ? 3.729 0.438 22.500 1.00 63.59 103 ILE A O 1
ATOM 854 N N . ASN A 1 104 ? 4.208 -1.315 21.179 1.00 62.81 104 ASN A N 1
ATOM 855 C CA . ASN A 1 104 ? 2.829 -1.784 20.998 1.00 62.81 104 ASN A CA 1
ATOM 856 C C . ASN A 1 104 ? 2.359 -2.719 22.124 1.00 62.81 104 ASN A C 1
ATOM 858 O O . ASN A 1 104 ? 1.173 -3.040 22.184 1.00 62.81 104 ASN A O 1
ATOM 862 N N . GLU A 1 105 ? 3.252 -3.149 23.021 1.00 62.78 105 GLU A N 1
ATOM 863 C CA . GLU A 1 105 ? 2.861 -3.812 24.266 1.00 62.78 105 GLU A CA 1
ATOM 864 C C . GLU A 1 105 ? 2.131 -2.789 25.149 1.00 62.78 105 GLU A C 1
ATOM 866 O O . GLU A 1 105 ? 2.740 -1.893 25.738 1.00 62.78 105 GLU A O 1
ATOM 871 N N . TRP A 1 106 ? 0.802 -2.887 25.200 1.00 54.62 106 TRP A N 1
ATOM 872 C CA . TRP A 1 106 ? -0.006 -2.112 26.138 1.00 54.62 106 TRP A CA 1
ATOM 873 C C . TRP A 1 106 ? 0.434 -2.381 27.585 1.00 54.62 106 TRP A C 1
ATOM 875 O O . TRP A 1 106 ? 0.690 -3.525 27.965 1.00 54.62 106 TRP A O 1
ATOM 885 N N . LYS A 1 107 ? 0.487 -1.312 28.386 1.00 44.50 107 LYS A N 1
ATOM 886 C CA . LYS A 1 107 ? 0.426 -1.382 29.851 1.00 44.50 107 LYS A CA 1
ATOM 887 C C . LYS A 1 107 ? -1.022 -1.420 30.311 1.00 44.50 107 LYS A C 1
ATOM 889 O O . LYS A 1 107 ? -1.833 -0.689 29.700 1.00 44.50 107 LYS A O 1
#

Secondary structure (DSSP, 8-state):
-GGGTTTEEEEEETTEEEEEE-HHHHHTTT----PPPGGGHHHHHHHHHHHHHTT--TT-EES--EEEEETTEEEEE--SEEEE-TT--EEEE---SSS-HHHHS--